Protein AF-A0A2V8ZC18-F1 (afdb_monomer_lite)

Foldseek 3Di:
DKDFLLVDDPVRQVVVCVVVVHHDDRRDIDDDDDDDDPDDDPVVVVVVVVCVVVVVVVDDPVNVVVVVVVVVVVVVVPDPPPD

pLDDT: mean 86.42, std 10.33, range [48.31, 97.69]

Secondary structure (DSSP, 8-state):
-EEEGGGS-HHHHHHHHHHHTS---TT-EEE------PPPPHHHHHHHHHHHHTTGGG--HHHHHHHHHHHHHHHHHTS----

Sequence (83 aa):
MTLKAKDLSPDQKMVIESLLGRSIAENEEISIRATTSPSVPEWLQTSWKSAQEQGLDQLSVEEIDAEIAAARKARRERRPSEQ

Radius of gyration: 27.52 Å; chains: 1; bounding box: 62×23×63 Å

Structure (mmCIF, N/CA/C/O backbone):
data_AF-A0A2V8ZC18-F1
#
_entry.id   AF-A0A2V8ZC18-F1
#
loop_
_atom_site.group_PDB
_atom_site.id
_atom_site.type_symbol
_atom_site.label_atom_id
_atom_site.label_alt_id
_atom_site.label_comp_id
_atom_site.label_asym_id
_atom_site.label_entity_id
_atom_site.label_seq_id
_atom_site.pdbx_PDB_ins_code
_atom_site.Cartn_x
_atom_site.Cartn_y
_atom_site.Cartn_z
_atom_site.occupancy
_atom_site.B_iso_or_equiv
_atom_site.auth_seq_id
_atom_site.auth_comp_id
_atom_site.auth_asym_id
_atom_site.auth_atom_id
_atom_site.pdbx_PDB_model_num
ATOM 1 N N . MET A 1 1 ? 13.948 8.306 -24.703 1.00 64.25 1 MET A N 1
ATOM 2 C CA . MET A 1 1 ? 15.014 8.432 -25.723 1.00 64.25 1 MET A CA 1
ATOM 3 C C . MET A 1 1 ? 14.648 7.514 -26.875 1.00 64.25 1 MET A C 1
ATOM 5 O O . MET A 1 1 ? 14.229 6.395 -26.598 1.00 64.25 1 MET A O 1
ATOM 9 N N . THR A 1 2 ? 14.717 7.987 -28.119 1.00 72.50 2 THR A N 1
ATOM 10 C CA . THR A 1 2 ? 14.413 7.168 -29.306 1.00 72.50 2 THR A CA 1
ATOM 11 C C . THR A 1 2 ? 15.723 6.851 -30.012 1.00 72.50 2 THR A C 1
ATOM 13 O O . THR A 1 2 ? 16.479 7.769 -30.320 1.00 72.50 2 THR A O 1
ATOM 16 N N . LEU A 1 3 ? 16.004 5.567 -30.214 1.00 78.00 3 LEU A N 1
ATOM 17 C CA . LEU A 1 3 ? 17.206 5.053 -30.868 1.00 78.00 3 LEU A CA 1
ATOM 18 C C . LEU A 1 3 ? 16.796 4.199 -32.063 1.00 78.00 3 LEU A C 1
ATOM 20 O O . LEU A 1 3 ? 15.752 3.546 -32.029 1.00 78.00 3 LEU A O 1
ATOM 24 N N . LYS A 1 4 ? 17.607 4.186 -33.122 1.00 80.44 4 LYS A N 1
ATOM 25 C CA . LYS A 1 4 ? 17.440 3.195 -34.188 1.00 80.44 4 LYS A CA 1
ATOM 26 C C . LYS A 1 4 ? 18.109 1.898 -33.757 1.00 80.44 4 LYS A C 1
ATOM 28 O O . LYS A 1 4 ? 19.150 1.927 -33.107 1.00 80.44 4 LYS A O 1
ATOM 33 N N . ALA A 1 5 ? 17.545 0.762 -34.155 1.00 78.38 5 ALA A N 1
ATOM 34 C CA . ALA A 1 5 ? 18.101 -0.547 -33.820 1.00 78.38 5 ALA A CA 1
ATOM 35 C C . ALA A 1 5 ? 19.555 -0.733 -34.296 1.00 78.38 5 ALA A C 1
ATOM 37 O O . ALA A 1 5 ? 20.338 -1.395 -33.623 1.00 78.38 5 ALA A O 1
ATOM 38 N N . LYS A 1 6 ? 19.930 -0.114 -35.424 1.00 82.56 6 LYS A N 1
ATOM 39 C CA . LYS A 1 6 ? 21.311 -0.082 -35.938 1.00 82.56 6 LYS A CA 1
ATOM 40 C C . LYS A 1 6 ? 22.317 0.664 -35.049 1.00 82.56 6 LYS A C 1
ATOM 42 O O . LYS A 1 6 ? 23.511 0.428 -35.173 1.00 82.56 6 LYS A O 1
ATOM 47 N N . ASP A 1 7 ? 21.841 1.555 -34.182 1.00 85.19 7 ASP A N 1
ATOM 48 C CA . ASP A 1 7 ? 22.685 2.365 -33.297 1.00 85.19 7 ASP A CA 1
ATOM 49 C C . ASP A 1 7 ? 22.870 1.691 -31.919 1.00 85.19 7 ASP A C 1
ATOM 51 O O . ASP A 1 7 ? 23.511 2.251 -31.030 1.00 85.19 7 ASP A O 1
ATOM 55 N N . LEU A 1 8 ? 22.297 0.495 -31.724 1.00 82.88 8 LEU A N 1
ATOM 56 C CA . LEU A 1 8 ? 22.453 -0.311 -30.515 1.00 82.88 8 LEU A CA 1
ATOM 57 C C . LEU A 1 8 ? 23.723 -1.159 -30.572 1.00 82.88 8 LEU A C 1
ATOM 59 O O . LEU A 1 8 ? 24.077 -1.705 -31.618 1.00 82.88 8 LEU A O 1
ATOM 63 N N . SER A 1 9 ? 24.370 -1.352 -29.420 1.00 87.00 9 SER A N 1
ATOM 64 C CA . SER A 1 9 ? 25.430 -2.355 -29.320 1.00 87.00 9 SER A CA 1
ATOM 65 C C . SER A 1 9 ? 24.866 -3.776 -29.517 1.00 87.00 9 SER A C 1
ATOM 67 O O . SER A 1 9 ? 23.678 -4.008 -29.258 1.00 87.00 9 SER A O 1
ATOM 69 N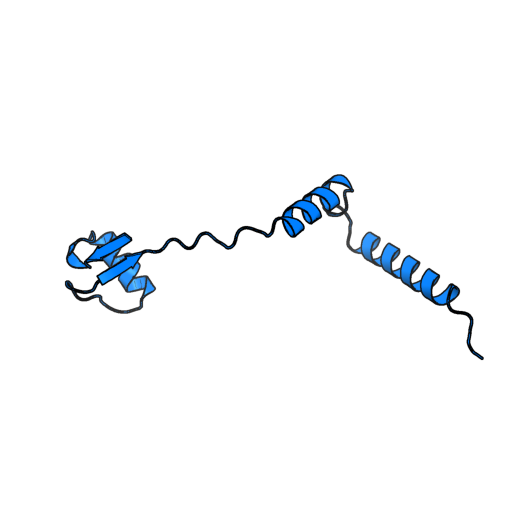 N . PRO A 1 10 ? 25.692 -4.758 -29.928 1.00 87.62 10 PRO A N 1
ATOM 70 C CA . PRO A 1 10 ? 25.253 -6.150 -30.072 1.00 87.62 10 PRO A CA 1
ATOM 71 C C . PRO A 1 10 ? 24.595 -6.710 -28.801 1.00 87.62 10 PRO A C 1
ATOM 73 O O . PRO A 1 10 ? 23.549 -7.354 -28.878 1.00 87.62 10 PRO A O 1
ATOM 76 N N . ASP A 1 11 ? 25.150 -6.382 -27.631 1.00 89.31 11 ASP A N 1
ATOM 77 C CA . ASP A 1 11 ? 24.615 -6.807 -26.334 1.00 89.31 11 ASP A CA 1
ATOM 78 C C . ASP A 1 11 ? 23.244 -6.182 -26.047 1.00 89.31 11 ASP A C 1
ATOM 80 O O . ASP A 1 11 ? 22.321 -6.866 -25.606 1.00 89.31 11 ASP A O 1
ATOM 84 N N . GLN A 1 12 ? 23.074 -4.888 -26.341 1.00 87.31 12 GLN A N 1
ATOM 85 C CA . GLN A 1 12 ? 21.790 -4.201 -26.180 1.00 87.31 12 GLN A CA 1
ATOM 86 C C . GLN A 1 12 ? 20.725 -4.788 -27.105 1.00 87.31 12 GLN A C 1
ATOM 88 O O . GLN A 1 12 ? 19.591 -5.011 -26.679 1.00 87.31 12 GLN A O 1
ATOM 93 N N . LYS A 1 13 ? 21.088 -5.068 -28.360 1.00 88.31 13 LYS A N 1
ATOM 94 C CA . LYS A 1 13 ? 20.185 -5.672 -29.339 1.00 88.31 13 LYS A CA 1
ATOM 95 C C . LYS A 1 13 ? 19.705 -7.046 -28.871 1.00 88.31 13 LYS A C 1
ATOM 97 O O . LYS A 1 13 ? 18.503 -7.281 -28.851 1.00 88.31 13 LYS A O 1
ATOM 102 N N . MET A 1 14 ? 20.616 -7.897 -28.403 1.00 91.38 14 MET A N 1
ATOM 103 C CA . MET A 1 14 ? 20.293 -9.227 -27.878 1.00 91.38 14 MET A CA 1
ATOM 104 C C . MET A 1 14 ? 19.333 -9.171 -26.679 1.00 91.38 14 MET A C 1
ATOM 106 O O . MET A 1 14 ? 18.369 -9.934 -26.623 1.00 91.38 14 MET A O 1
ATOM 110 N N . VAL A 1 15 ? 19.558 -8.256 -25.730 1.00 91.19 15 VAL A N 1
ATOM 111 C CA . VAL A 1 15 ? 18.667 -8.084 -24.567 1.00 91.19 15 VAL A CA 1
ATOM 112 C C . VAL A 1 15 ? 17.258 -7.683 -25.005 1.00 91.19 15 VAL A C 1
ATOM 114 O O . VAL A 1 15 ? 16.276 -8.221 -24.493 1.00 91.19 15 VAL A O 1
ATOM 117 N N . ILE A 1 16 ? 17.141 -6.764 -25.966 1.00 88.31 16 ILE A N 1
ATOM 118 C CA . ILE A 1 16 ? 15.837 -6.295 -26.445 1.00 88.31 16 ILE A CA 1
ATOM 119 C C . ILE A 1 16 ? 15.144 -7.377 -27.286 1.00 88.31 16 ILE A C 1
ATOM 121 O O . ILE A 1 16 ? 13.951 -7.595 -27.107 1.00 88.31 16 ILE A O 1
ATOM 125 N N . GLU A 1 17 ? 15.858 -8.103 -28.147 1.00 92.19 17 GLU A N 1
ATOM 126 C CA . GLU A 1 17 ? 15.298 -9.227 -28.917 1.00 92.19 17 GLU A CA 1
ATOM 127 C C . GLU A 1 17 ? 14.794 -10.355 -28.006 1.00 92.19 17 GLU A C 1
ATOM 129 O O . GLU A 1 17 ? 13.716 -10.901 -28.242 1.00 92.19 17 GLU A O 1
ATOM 134 N N . SER A 1 18 ? 15.521 -10.646 -26.921 1.00 93.12 18 SER A N 1
ATOM 135 C CA . SER A 1 18 ? 15.093 -11.587 -25.878 1.00 93.12 18 SER A CA 1
ATOM 136 C C . SER A 1 18 ? 13.814 -11.119 -25.174 1.00 93.12 18 SER A C 1
ATOM 138 O O . SER A 1 18 ? 12.869 -11.893 -25.027 1.00 93.12 18 SER A O 1
ATOM 140 N N . LEU A 1 19 ? 13.734 -9.831 -24.813 1.00 89.88 19 LEU A N 1
ATOM 141 C CA . LEU A 1 19 ? 12.546 -9.242 -24.186 1.00 89.88 19 LEU A CA 1
ATOM 142 C C . LEU A 1 19 ? 11.324 -9.241 -25.119 1.00 89.88 19 LEU A C 1
ATOM 144 O O . LEU A 1 19 ? 10.200 -9.444 -24.668 1.00 89.88 19 LEU A O 1
ATOM 148 N N . LEU A 1 20 ? 11.537 -8.992 -26.413 1.00 88.38 20 LEU A N 1
ATOM 149 C CA . LEU A 1 20 ? 10.474 -8.944 -27.418 1.00 88.38 20 LEU A CA 1
ATOM 150 C C . LEU A 1 20 ? 10.085 -10.329 -27.956 1.00 88.38 20 LEU A C 1
ATOM 152 O O . LEU A 1 20 ? 9.037 -10.450 -28.591 1.00 88.38 20 LEU A O 1
ATOM 156 N N . GLY A 1 21 ? 10.918 -11.355 -27.758 1.00 92.62 21 GLY A N 1
ATOM 157 C CA . GLY A 1 21 ? 10.718 -12.697 -28.312 1.00 92.62 21 GLY A CA 1
ATOM 158 C C . GLY A 1 21 ? 10.812 -12.762 -29.842 1.00 92.62 21 GLY A C 1
ATOM 159 O O . GLY A 1 21 ? 10.296 -13.700 -30.450 1.00 92.62 21 GLY A O 1
ATOM 160 N N . ARG A 1 22 ? 11.428 -11.757 -30.480 1.00 92.62 22 ARG A N 1
ATOM 161 C CA . ARG A 1 22 ? 11.599 -11.665 -31.939 1.00 92.62 22 ARG A CA 1
ATOM 162 C C . ARG A 1 22 ? 12.832 -10.846 -32.314 1.00 92.62 22 ARG A C 1
ATOM 164 O O . ARG A 1 22 ? 13.268 -9.992 -31.548 1.00 92.62 22 ARG A O 1
ATOM 171 N N . SER A 1 23 ? 13.323 -11.050 -33.534 1.00 89.25 23 SER A N 1
ATOM 172 C CA . SER A 1 23 ? 14.381 -10.225 -34.126 1.00 89.25 23 SER A CA 1
ATOM 173 C C . SER A 1 23 ? 13.894 -8.809 -34.455 1.00 89.25 23 SER A C 1
ATOM 175 O O . SER A 1 23 ? 12.736 -8.617 -34.850 1.00 89.25 23 SER A O 1
ATOM 177 N N . ILE A 1 24 ? 14.800 -7.835 -34.366 1.00 88.25 24 ILE A N 1
ATOM 178 C CA . ILE A 1 24 ? 14.532 -6.419 -34.654 1.00 88.25 24 ILE A CA 1
ATOM 179 C C . ILE A 1 24 ? 15.204 -6.019 -35.974 1.00 88.25 24 ILE A C 1
ATOM 181 O O . ILE A 1 24 ? 16.379 -6.325 -36.207 1.00 88.25 24 ILE A O 1
ATOM 185 N N . ALA A 1 25 ? 14.475 -5.307 -36.837 1.00 87.88 25 ALA A N 1
ATOM 186 C CA . ALA A 1 25 ? 15.016 -4.807 -38.103 1.00 87.88 25 ALA A CA 1
ATOM 187 C C . ALA A 1 25 ? 15.929 -3.588 -37.882 1.00 87.88 25 ALA A C 1
ATOM 189 O O . ALA A 1 25 ? 15.660 -2.755 -37.025 1.00 87.88 25 ALA A O 1
ATOM 190 N N . GLU A 1 26 ? 16.976 -3.418 -38.694 1.00 81.56 26 GLU A N 1
ATOM 191 C CA . GLU A 1 26 ? 17.983 -2.350 -38.508 1.00 81.56 26 GLU A CA 1
ATOM 192 C C . GLU A 1 26 ? 17.403 -0.925 -38.483 1.00 81.56 26 GLU A C 1
ATOM 194 O O . GLU A 1 26 ? 17.905 -0.047 -37.777 1.00 81.56 26 GLU A O 1
ATOM 199 N N . ASN A 1 27 ? 16.318 -0.705 -39.227 1.00 84.81 27 ASN A N 1
ATOM 200 C CA . ASN A 1 27 ? 15.650 0.591 -39.337 1.00 84.81 27 ASN A CA 1
ATOM 201 C C . ASN A 1 27 ? 14.530 0.801 -38.304 1.00 84.81 27 ASN A C 1
ATOM 203 O O . ASN A 1 27 ? 13.925 1.877 -38.285 1.00 84.81 27 ASN A O 1
ATOM 207 N N . GLU A 1 28 ? 14.247 -0.201 -37.467 1.00 86.12 28 GLU A N 1
ATOM 208 C CA . GLU A 1 28 ? 13.203 -0.141 -36.446 1.00 86.12 28 GLU A CA 1
ATOM 209 C C . GLU A 1 28 ? 13.553 0.923 -35.392 1.00 86.12 28 GLU A C 1
ATOM 211 O O . GLU A 1 28 ? 14.694 1.028 -34.930 1.00 86.12 28 GLU A O 1
ATOM 216 N N . GLU A 1 29 ? 12.573 1.763 -35.053 1.00 86.38 29 GLU A N 1
ATOM 217 C CA . GLU A 1 29 ? 12.712 2.774 -34.005 1.00 86.38 29 GLU A CA 1
ATO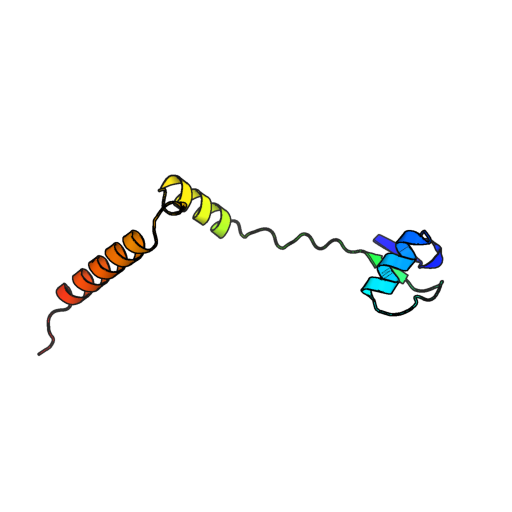M 218 C C . GLU A 1 29 ? 12.340 2.181 -32.655 1.00 86.38 29 GLU A C 1
ATOM 220 O O . GLU A 1 29 ? 11.225 1.706 -32.451 1.00 86.38 29 GLU A O 1
ATOM 225 N N . ILE A 1 30 ? 13.271 2.260 -31.711 1.00 83.06 30 ILE A N 1
ATOM 226 C CA . ILE A 1 30 ? 13.100 1.761 -30.356 1.00 83.06 30 ILE A CA 1
ATOM 227 C C . ILE A 1 30 ? 13.025 2.963 -29.420 1.00 83.06 30 ILE A C 1
ATOM 229 O O . ILE A 1 30 ? 13.972 3.743 -29.290 1.00 83.06 30 ILE A O 1
ATOM 233 N N . SER A 1 31 ? 11.887 3.117 -28.743 1.00 81.56 31 SER A N 1
ATOM 234 C CA . SER A 1 31 ? 11.715 4.126 -27.700 1.00 81.56 31 SER A CA 1
ATOM 235 C C . SER A 1 31 ? 11.879 3.481 -26.331 1.00 81.56 31 SER A C 1
ATOM 237 O O . SER A 1 31 ? 11.007 2.744 -25.876 1.00 81.56 31 SER A O 1
ATOM 239 N N . ILE A 1 32 ? 12.989 3.775 -25.654 1.00 76.25 32 ILE A N 1
ATOM 240 C CA . ILE A 1 32 ? 13.189 3.351 -24.267 1.00 76.25 32 ILE A CA 1
ATOM 241 C C . ILE A 1 32 ? 12.578 4.425 -23.368 1.00 76.25 32 ILE A C 1
ATOM 243 O O . ILE A 1 32 ? 13.029 5.581 -23.340 1.00 76.25 32 ILE A O 1
ATOM 247 N N . ARG A 1 33 ? 11.525 4.033 -22.648 1.00 76.25 33 ARG A N 1
ATOM 248 C CA . ARG A 1 33 ? 10.903 4.824 -21.587 1.00 76.25 33 ARG A CA 1
ATOM 249 C C . ARG A 1 33 ? 11.128 4.102 -20.270 1.00 76.25 33 ARG A C 1
ATOM 251 O O . ARG A 1 33 ? 10.536 3.056 -20.031 1.00 76.25 33 ARG A O 1
ATOM 258 N N . ALA A 1 34 ? 11.967 4.677 -19.416 1.00 71.44 34 ALA A N 1
ATOM 259 C CA . ALA A 1 34 ? 11.947 4.322 -18.010 1.00 71.44 34 ALA A CA 1
ATOM 260 C C . ALA A 1 34 ? 10.623 4.841 -17.444 1.00 71.44 34 ALA A C 1
ATOM 262 O O . ALA A 1 34 ? 10.440 6.047 -17.279 1.00 71.44 34 ALA A O 1
ATOM 263 N N . THR A 1 35 ? 9.667 3.949 -17.212 1.00 71.12 35 THR A N 1
ATOM 264 C CA . THR A 1 35 ? 8.540 4.282 -16.351 1.00 71.12 35 THR A CA 1
ATOM 265 C C . THR A 1 35 ? 9.095 4.309 -14.939 1.00 71.12 35 THR A C 1
ATOM 267 O O . THR A 1 35 ? 9.503 3.272 -14.418 1.00 71.12 35 THR A O 1
ATOM 270 N N . THR A 1 36 ? 9.151 5.488 -14.323 1.00 66.25 36 THR A N 1
ATOM 271 C CA . THR A 1 36 ? 9.261 5.557 -12.867 1.00 66.25 36 THR A CA 1
ATOM 272 C C . THR A 1 36 ? 8.141 4.685 -12.316 1.00 66.25 36 THR A C 1
ATOM 274 O O . THR A 1 36 ? 6.978 4.929 -12.660 1.00 66.25 36 THR A O 1
ATOM 277 N N . SER A 1 37 ? 8.471 3.655 -11.530 1.00 65.69 37 SER A N 1
ATOM 278 C CA . SER A 1 37 ? 7.473 2.925 -10.744 1.00 65.69 37 SER A CA 1
ATOM 279 C C . SER A 1 37 ? 6.532 3.953 -10.120 1.00 65.69 37 SE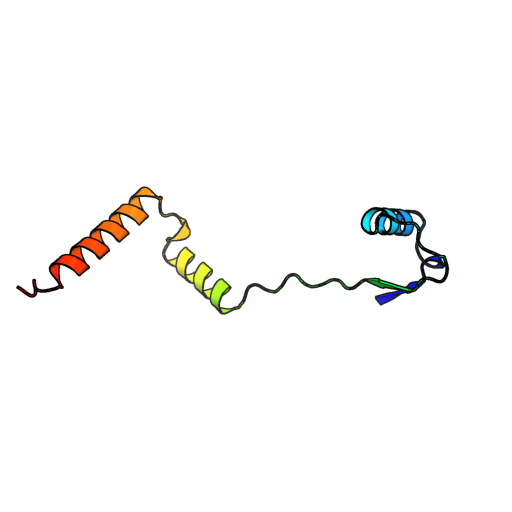R A C 1
ATOM 281 O O . SER A 1 37 ? 7.036 4.992 -9.675 1.00 65.69 37 SER A O 1
ATOM 283 N N . PRO A 1 38 ? 5.202 3.746 -10.146 1.00 66.25 38 PRO A N 1
ATOM 284 C CA . PRO A 1 38 ? 4.287 4.727 -9.589 1.00 66.25 38 PRO A CA 1
ATOM 285 C C . PRO A 1 38 ? 4.758 5.036 -8.171 1.00 66.25 38 PRO A C 1
ATOM 287 O O . PRO A 1 38 ? 4.866 4.135 -7.339 1.00 66.25 38 PRO A O 1
ATOM 290 N N . SER A 1 39 ? 5.139 6.297 -7.950 1.00 74.12 39 SER A N 1
ATOM 291 C CA . SER A 1 39 ? 5.521 6.777 -6.630 1.00 74.12 39 SER A CA 1
ATOM 292 C C . SER A 1 39 ? 4.403 6.385 -5.678 1.00 74.12 39 SER A C 1
ATOM 294 O O . SER A 1 39 ? 3.230 6.618 -5.988 1.00 74.12 39 SER A O 1
ATOM 296 N N . VAL A 1 40 ? 4.755 5.756 -4.555 1.00 81.56 40 VAL A N 1
ATOM 297 C CA . VAL A 1 40 ? 3.783 5.434 -3.510 1.00 81.56 40 VAL A CA 1
ATOM 298 C C . VAL A 1 40 ? 3.032 6.732 -3.194 1.00 81.56 40 VAL A C 1
ATOM 300 O O . VAL A 1 40 ? 3.697 7.735 -2.918 1.00 81.56 40 VAL A O 1
ATOM 303 N N . PRO A 1 41 ? 1.691 6.769 -3.283 1.00 89.62 41 PRO A N 1
ATOM 304 C CA . PRO A 1 41 ? 0.944 7.991 -3.019 1.00 89.62 41 PRO A CA 1
ATOM 305 C C . PRO A 1 41 ? 1.314 8.578 -1.656 1.00 89.62 41 PRO A C 1
ATOM 307 O O . PRO A 1 41 ? 1.528 7.827 -0.705 1.00 89.62 41 PRO A O 1
ATOM 310 N N . GLU A 1 42 ? 1.359 9.907 -1.548 1.00 90.06 42 GLU A N 1
ATOM 311 C CA . GLU A 1 42 ? 1.766 10.602 -0.317 1.00 90.06 42 GLU A CA 1
ATOM 312 C C . GLU A 1 42 ? 0.974 10.110 0.902 1.00 90.06 42 GLU A C 1
ATOM 314 O O . GLU A 1 42 ? 1.564 9.769 1.923 1.00 90.06 42 GLU A O 1
ATOM 319 N N . TRP A 1 43 ? -0.346 9.946 0.753 1.00 93.94 43 TRP A N 1
ATOM 320 C CA . TRP A 1 43 ? -1.213 9.450 1.825 1.00 93.94 43 TRP A CA 1
ATOM 321 C C . TRP A 1 43 ? -0.782 8.076 2.360 1.00 93.94 43 TRP A C 1
ATOM 323 O O . TRP A 1 43 ? -0.896 7.822 3.559 1.00 93.94 43 TRP A O 1
ATOM 333 N N . LEU A 1 44 ? -0.264 7.194 1.497 1.00 93.31 44 LEU A N 1
ATOM 334 C CA . LEU A 1 44 ? 0.172 5.857 1.893 1.00 93.31 44 LEU A CA 1
ATOM 335 C C . LEU A 1 44 ? 1.525 5.916 2.611 1.00 93.31 44 LEU A C 1
ATOM 337 O O . LEU A 1 44 ? 1.706 5.239 3.621 1.00 93.31 44 LEU A O 1
ATOM 341 N N . GLN A 1 45 ? 2.433 6.793 2.169 1.00 91.44 45 GLN A N 1
ATOM 342 C CA . GLN A 1 45 ? 3.692 7.049 2.877 1.00 91.44 45 GLN A CA 1
ATOM 343 C C . GLN A 1 45 ? 3.437 7.611 4.283 1.00 91.44 45 GLN A C 1
ATOM 345 O O . GLN A 1 45 ? 4.023 7.141 5.259 1.00 91.44 45 GLN A O 1
ATOM 350 N N . THR A 1 46 ? 2.520 8.576 4.407 1.00 93.94 46 THR A N 1
ATOM 351 C CA . THR A 1 46 ? 2.112 9.138 5.701 1.00 93.94 46 THR A CA 1
ATOM 352 C C . THR A 1 46 ? 1.470 8.077 6.594 1.00 93.94 46 THR A C 1
ATOM 354 O O . THR A 1 46 ? 1.789 8.007 7.780 1.00 93.94 46 THR A O 1
ATOM 357 N N . SER A 1 47 ? 0.608 7.221 6.033 1.00 95.06 47 SER A N 1
ATOM 358 C CA . SER A 1 47 ? -0.035 6.138 6.781 1.00 95.06 47 SER A CA 1
ATOM 359 C C . SER A 1 47 ? 0.979 5.137 7.334 1.00 95.06 47 SER A C 1
ATOM 361 O O . SER A 1 47 ? 0.856 4.742 8.490 1.00 95.06 47 SER A O 1
ATOM 363 N N . TRP A 1 48 ? 1.979 4.730 6.547 1.00 94.44 48 TRP A N 1
ATOM 364 C CA . TRP A 1 48 ? 3.024 3.815 7.015 1.00 94.44 48 TRP A CA 1
ATOM 365 C C . TRP A 1 48 ? 3.897 4.440 8.093 1.00 94.44 48 TRP A C 1
ATOM 367 O O . TRP A 1 48 ? 4.152 3.799 9.107 1.00 94.44 48 TRP A O 1
ATOM 377 N N . LYS A 1 49 ? 4.294 5.705 7.916 1.00 94.88 49 LYS A N 1
ATOM 378 C CA . L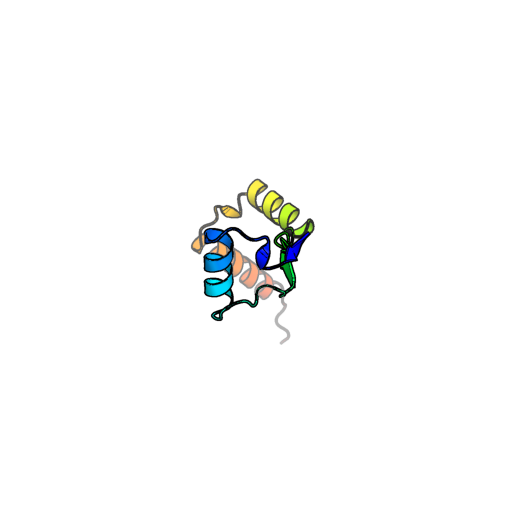YS A 1 49 ? 5.069 6.424 8.931 1.00 94.88 49 LYS A CA 1
ATOM 379 C C . LYS A 1 49 ? 4.312 6.504 10.257 1.00 94.88 49 LYS A C 1
ATOM 381 O O . LYS A 1 49 ? 4.879 6.204 11.299 1.00 94.88 49 LYS A O 1
ATOM 386 N N . SER A 1 50 ? 3.025 6.847 10.211 1.00 94.94 50 SER A N 1
ATOM 387 C CA . SER A 1 50 ? 2.192 6.914 11.413 1.00 94.94 50 SER A CA 1
ATOM 388 C C . SER A 1 50 ? 2.003 5.544 12.073 1.00 94.94 50 SER A C 1
ATOM 390 O O . SER A 1 50 ? 2.045 5.448 13.297 1.00 94.94 50 SER A O 1
ATOM 392 N N . ALA A 1 51 ? 1.833 4.482 11.278 1.00 93.88 51 ALA A N 1
ATOM 393 C CA . ALA A 1 51 ? 1.739 3.119 11.793 1.00 93.88 51 ALA A CA 1
ATOM 394 C C . ALA A 1 51 ? 3.036 2.686 12.492 1.00 93.88 51 ALA A C 1
ATOM 396 O O . ALA A 1 51 ? 2.975 2.124 13.582 1.00 93.88 51 ALA A O 1
ATOM 397 N N . GLN A 1 52 ? 4.191 3.012 11.909 1.00 93.88 52 GLN A N 1
ATOM 398 C CA . GLN A 1 52 ? 5.501 2.712 12.483 1.00 93.88 52 GLN A CA 1
ATOM 399 C C . GLN A 1 52 ? 5.771 3.505 13.772 1.00 93.88 52 GLN A C 1
ATOM 401 O O . GLN A 1 52 ? 6.263 2.952 14.750 1.00 93.88 52 GLN A O 1
ATOM 406 N N . GLU A 1 53 ? 5.407 4.791 13.817 1.00 94.81 53 GLU A N 1
ATOM 407 C CA . GLU A 1 53 ? 5.497 5.614 15.037 1.00 94.81 53 GLU A CA 1
ATOM 408 C C . GLU A 1 53 ? 4.633 5.062 16.183 1.00 94.81 53 GLU A C 1
ATOM 410 O O . GLU A 1 53 ? 4.975 5.223 17.353 1.00 94.81 53 GLU A O 1
ATOM 415 N N . GLN A 1 54 ? 3.530 4.390 15.850 1.00 93.38 54 GLN A N 1
ATOM 416 C CA . GLN A 1 54 ? 2.635 3.732 16.803 1.00 93.38 54 GLN A CA 1
ATOM 417 C C . GLN A 1 54 ? 3.025 2.272 17.095 1.00 93.38 54 GLN A C 1
ATOM 419 O O . GLN A 1 54 ? 2.356 1.620 17.895 1.00 93.38 54 GLN A O 1
ATOM 424 N N . GLY A 1 55 ? 4.078 1.745 16.458 1.00 92.56 55 GLY A N 1
ATOM 425 C CA . GLY A 1 55 ? 4.512 0.352 16.596 1.00 92.56 55 GLY A CA 1
ATOM 426 C C . GLY A 1 55 ? 3.526 -0.674 16.029 1.00 92.56 55 GLY A C 1
ATOM 427 O O . GLY A 1 55 ? 3.603 -1.854 16.365 1.00 92.56 55 GLY A O 1
ATOM 428 N N . LEU A 1 56 ? 2.586 -0.248 15.179 1.00 91.56 56 LEU A N 1
ATOM 429 C CA . LEU A 1 56 ? 1.574 -1.130 14.587 1.00 91.56 56 LEU A CA 1
ATOM 430 C C . LEU A 1 56 ? 2.178 -2.113 13.573 1.00 91.56 56 LEU A C 1
ATOM 432 O O . LEU A 1 56 ? 1.553 -3.116 13.247 1.00 91.56 56 LEU A O 1
ATOM 436 N N . ASP A 1 57 ? 3.388 -1.836 13.081 1.00 91.44 57 ASP A N 1
ATOM 437 C CA . ASP A 1 57 ? 4.177 -2.722 12.219 1.00 91.44 57 ASP A CA 1
ATOM 438 C C . ASP A 1 57 ? 4.761 -3.936 12.961 1.00 91.44 57 ASP A C 1
ATOM 440 O O . ASP A 1 57 ? 5.171 -4.898 12.316 1.0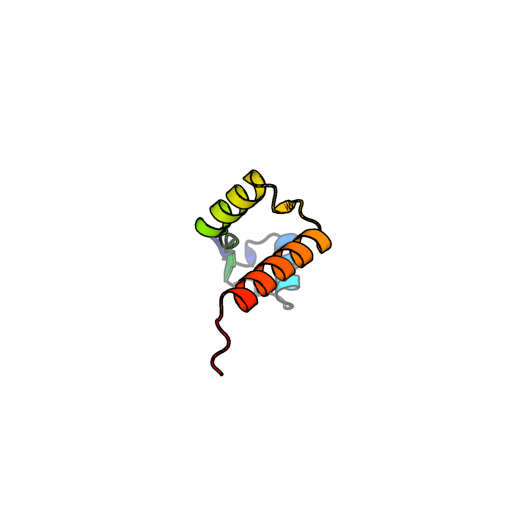0 91.44 57 ASP A O 1
ATOM 444 N N . GLN A 1 58 ? 4.793 -3.895 14.297 1.00 93.44 58 GLN A N 1
ATOM 445 C CA . GLN A 1 58 ? 5.366 -4.939 15.155 1.00 93.44 58 GLN A CA 1
ATOM 446 C C . GLN A 1 58 ? 4.305 -5.854 15.779 1.00 93.44 58 GLN A C 1
ATOM 448 O O . GLN A 1 58 ? 4.657 -6.779 16.510 1.00 93.44 58 GLN A O 1
ATOM 453 N N . LEU A 1 59 ? 3.017 -5.594 15.533 1.00 93.06 59 LEU A N 1
ATOM 454 C CA . LEU A 1 59 ? 1.942 -6.386 16.123 1.00 93.06 59 LEU A CA 1
ATOM 455 C C . LEU A 1 59 ? 1.953 -7.814 15.582 1.00 93.06 59 LEU A C 1
ATOM 457 O O . LEU A 1 59 ? 2.001 -8.048 14.371 1.00 93.06 59 LEU A O 1
ATOM 461 N N . SER A 1 60 ? 1.845 -8.769 16.497 1.00 95.94 60 SER A N 1
ATOM 462 C CA . SER A 1 60 ? 1.589 -10.160 16.147 1.00 95.94 60 SER A CA 1
ATOM 463 C C . SER A 1 60 ? 0.163 -10.342 15.619 1.00 95.94 60 SER A C 1
ATOM 465 O O . SER A 1 60 ? -0.740 -9.538 15.875 1.00 95.94 60 SER A O 1
ATOM 467 N N . VAL A 1 61 ? -0.060 -11.430 14.880 1.00 95.00 61 VAL A N 1
ATOM 468 C CA . VAL A 1 61 ? -1.393 -11.772 14.360 1.00 95.00 61 VAL A CA 1
ATOM 469 C C . VAL A 1 61 ? -2.378 -11.972 15.515 1.00 95.00 61 VAL A C 1
ATOM 471 O O . VAL A 1 61 ? -3.523 -11.531 15.439 1.00 95.00 61 VAL A O 1
ATOM 474 N N . GLU A 1 62 ? -1.918 -12.565 16.614 1.00 97.06 62 GLU A N 1
ATOM 475 C CA . GLU A 1 62 ? -2.715 -12.842 17.804 1.00 97.06 62 GLU A CA 1
ATOM 476 C C . GLU A 1 62 ? -3.197 -11.557 18.495 1.00 97.06 62 GLU A C 1
ATOM 478 O O . GLU A 1 62 ? -4.352 -11.479 18.920 1.00 97.06 62 GLU A O 1
ATOM 483 N N . GLU A 1 63 ? -2.343 -10.534 18.584 1.00 95.25 63 GLU A N 1
ATOM 484 C CA . GLU A 1 63 ? -2.698 -9.229 19.161 1.00 95.25 63 GLU A CA 1
ATOM 485 C C . GLU A 1 63 ? -3.724 -8.491 18.298 1.00 95.25 63 GLU A C 1
ATOM 487 O O . GLU A 1 63 ? -4.690 -7.927 18.821 1.00 95.25 63 GLU A O 1
ATOM 492 N N . ILE A 1 64 ? -3.562 -8.549 16.972 1.00 96.00 64 ILE A N 1
ATOM 493 C CA . ILE A 1 64 ? -4.520 -7.972 16.022 1.00 96.00 64 ILE A CA 1
ATOM 494 C C . ILE A 1 64 ? -5.886 -8.653 16.174 1.00 96.00 64 ILE A C 1
ATOM 496 O O . ILE A 1 64 ? -6.915 -7.978 16.281 1.00 96.00 64 ILE A O 1
ATOM 500 N N . ASP A 1 65 ? -5.912 -9.984 16.225 1.00 97.69 65 ASP A N 1
ATOM 501 C CA . ASP A 1 65 ? -7.151 -10.747 16.364 1.00 97.69 65 ASP A CA 1
ATOM 502 C C . ASP A 1 65 ? -7.848 -10.483 17.705 1.00 97.69 65 ASP A C 1
ATOM 504 O O . ASP A 1 65 ? -9.076 -10.328 17.742 1.00 97.69 65 ASP A O 1
ATOM 508 N N . ALA A 1 66 ? -7.085 -10.380 18.797 1.00 96.62 66 ALA A N 1
ATOM 509 C CA . ALA A 1 66 ? -7.614 -10.058 20.118 1.00 96.62 66 ALA A CA 1
ATOM 510 C C . ALA A 1 66 ? -8.280 -8.672 20.144 1.00 96.62 66 ALA A C 1
ATOM 512 O O . ALA A 1 66 ? -9.417 -8.545 20.616 1.00 96.62 66 ALA A O 1
ATOM 513 N N . GLU A 1 67 ? -7.626 -7.654 19.578 1.00 95.19 67 GLU A N 1
ATOM 514 C CA . GLU A 1 67 ? -8.164 -6.291 19.497 1.00 95.19 67 GLU A CA 1
ATOM 515 C C . GLU A 1 67 ? -9.427 -6.238 18.620 1.00 95.19 67 GLU A C 1
ATOM 517 O O . GLU A 1 67 ? -10.454 -5.668 19.004 1.00 95.19 67 GLU A O 1
ATOM 522 N N . ILE A 1 68 ? -9.420 -6.919 17.468 1.00 96.38 68 ILE A N 1
ATOM 523 C CA . ILE A 1 68 ? -10.598 -7.014 16.594 1.00 96.38 68 ILE A CA 1
ATOM 524 C C . ILE A 1 68 ? -11.758 -7.713 17.317 1.00 96.38 68 ILE A C 1
ATOM 526 O O . ILE A 1 68 ? -12.912 -7.276 17.205 1.00 96.38 68 ILE A O 1
ATOM 530 N N . ALA A 1 69 ? -11.491 -8.795 18.052 1.00 96.88 69 ALA A N 1
ATOM 531 C CA . ALA A 1 69 ? -12.504 -9.512 18.820 1.00 96.88 69 ALA A CA 1
ATOM 532 C C . ALA A 1 69 ? -13.102 -8.629 19.926 1.00 96.88 69 ALA A C 1
ATOM 534 O O . ALA A 1 69 ? -14.332 -8.565 20.056 1.00 96.88 69 ALA A O 1
ATOM 535 N N . ALA A 1 70 ? -12.262 -7.896 20.661 1.00 95.75 70 ALA A N 1
ATOM 536 C CA . ALA A 1 70 ? -12.688 -6.944 21.682 1.00 95.75 70 ALA A CA 1
ATOM 537 C C . ALA A 1 70 ? -13.561 -5.829 21.083 1.00 95.75 70 ALA A C 1
ATOM 539 O O . ALA A 1 70 ? -14.682 -5.598 21.548 1.00 95.75 70 ALA A O 1
ATOM 540 N N . ALA A 1 71 ? -13.122 -5.212 19.981 1.00 95.94 71 ALA A N 1
ATOM 541 C CA . ALA A 1 71 ? -13.876 -4.173 19.284 1.00 95.94 71 ALA A CA 1
ATOM 542 C C . ALA A 1 71 ? -15.230 -4.686 18.761 1.00 95.94 71 ALA A C 1
ATOM 544 O O . ALA A 1 71 ? -16.258 -4.008 18.873 1.00 95.94 71 ALA A O 1
ATOM 545 N N . ARG A 1 72 ? -15.272 -5.908 18.215 1.00 94.88 72 ARG A N 1
ATOM 546 C CA . ARG A 1 72 ? -16.519 -6.552 17.769 1.00 94.88 72 ARG A CA 1
ATOM 547 C C . ARG A 1 72 ? -17.467 -6.825 18.933 1.00 94.88 72 ARG A C 1
ATOM 549 O O . ARG A 1 72 ? -18.667 -6.587 18.786 1.00 94.88 72 ARG A O 1
ATOM 556 N N . LYS A 1 73 ? -16.956 -7.297 20.073 1.00 94.19 73 LYS A N 1
ATOM 557 C CA . LYS A 1 73 ? -17.749 -7.527 21.289 1.00 94.19 73 LYS A CA 1
ATOM 558 C C . LYS A 1 73 ? -18.342 -6.217 21.809 1.00 94.19 73 LYS A C 1
ATOM 560 O O . LYS A 1 73 ? -19.558 -6.132 21.956 1.00 94.19 73 LYS A O 1
ATOM 565 N N . ALA A 1 74 ? -17.525 -5.172 21.938 1.00 93.56 74 ALA A N 1
ATOM 566 C CA . ALA A 1 74 ? -17.975 -3.851 22.372 1.00 93.56 74 ALA A CA 1
ATOM 567 C C . ALA A 1 74 ? -19.072 -3.275 21.456 1.00 93.56 74 ALA A C 1
ATOM 569 O O . ALA A 1 74 ? -20.054 -2.705 21.927 1.00 93.56 74 ALA A O 1
ATOM 570 N N . ARG A 1 75 ? -18.959 -3.460 20.131 1.00 92.50 75 ARG A N 1
ATOM 571 C CA . ARG A 1 75 ? -20.017 -3.063 19.181 1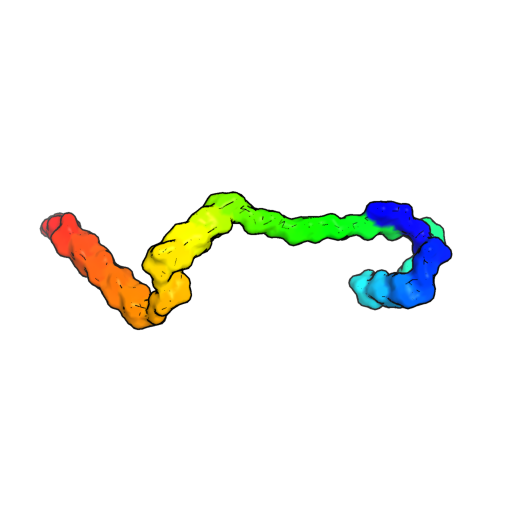.00 92.50 75 ARG A CA 1
ATOM 572 C C . ARG A 1 75 ? -21.308 -3.858 19.365 1.00 92.50 75 ARG A C 1
ATOM 574 O O . ARG A 1 75 ? -22.383 -3.300 19.172 1.00 92.50 75 ARG A O 1
ATOM 581 N N . ARG A 1 76 ? -21.228 -5.149 19.702 1.00 89.44 76 ARG A N 1
ATOM 582 C CA . ARG A 1 76 ? -22.415 -5.975 19.976 1.00 89.44 76 ARG A CA 1
ATOM 583 C C . ARG A 1 76 ? -23.128 -5.512 21.238 1.00 89.44 76 ARG A C 1
ATOM 585 O O . ARG A 1 76 ? -24.335 -5.353 21.186 1.00 89.44 76 ARG A O 1
ATOM 592 N N . GLU A 1 77 ? -22.385 -5.238 22.302 1.00 87.38 77 GLU A N 1
ATOM 593 C CA . GLU A 1 77 ? -22.929 -4.771 23.584 1.00 87.38 77 GLU A CA 1
ATOM 594 C C . GLU A 1 77 ? -23.554 -3.371 23.491 1.00 87.38 77 GLU A C 1
ATOM 596 O O . GLU A 1 77 ? -24.514 -3.073 24.192 1.00 87.38 77 GLU A O 1
ATOM 601 N N . ARG A 1 78 ? -23.048 -2.516 22.592 1.00 83.94 78 ARG A N 1
ATOM 602 C CA . ARG A 1 78 ? -23.610 -1.179 22.332 1.00 83.94 78 ARG A CA 1
ATOM 603 C C . ARG A 1 78 ? -24.864 -1.174 21.463 1.00 83.94 78 ARG A C 1
ATOM 605 O O . ARG A 1 78 ? -25.516 -0.137 21.390 1.00 83.94 78 ARG A O 1
ATOM 612 N N . ARG A 1 79 ? -25.193 -2.272 20.778 1.00 77.19 79 ARG A N 1
ATOM 613 C CA . ARG A 1 79 ? -26.484 -2.395 20.093 1.00 77.19 79 ARG A CA 1
ATOM 614 C C . ARG A 1 79 ? -27.496 -2.870 21.137 1.00 77.19 79 ARG A C 1
ATOM 616 O O . ARG A 1 79 ? -27.356 -4.006 21.590 1.00 77.19 79 ARG A O 1
ATOM 623 N N . PRO A 1 80 ? -28.483 -2.047 21.541 1.00 61.34 80 PRO A N 1
ATOM 624 C CA . PRO A 1 80 ? -29.591 -2.558 22.330 1.00 61.34 80 PRO A CA 1
ATOM 625 C C . PRO A 1 80 ? -30.243 -3.662 21.503 1.00 61.34 80 PRO A C 1
ATOM 627 O O . PRO A 1 80 ? -30.396 -3.517 20.290 1.00 61.34 80 PRO A O 1
ATOM 630 N N . SER A 1 81 ? -30.581 -4.777 22.135 1.00 63.94 81 SER A N 1
ATOM 631 C CA . SER A 1 81 ? -31.475 -5.765 21.547 1.00 63.94 81 SER A CA 1
ATOM 632 C C . SER A 1 81 ? -32.783 -5.062 21.172 1.00 63.94 81 SER A C 1
ATOM 634 O O . SER A 1 81 ? -33.598 -4.797 22.054 1.00 63.94 81 SER A O 1
ATOM 636 N N . GLU A 1 82 ? -32.960 -4.720 19.893 1.00 61.47 82 GLU A N 1
ATOM 637 C CA . GLU A 1 82 ? -34.299 -4.597 19.320 1.00 61.47 82 GLU A CA 1
ATOM 638 C C . GLU A 1 82 ? -34.947 -5.970 19.514 1.00 61.47 82 GLU A C 1
ATOM 640 O O . GLU A 1 82 ? -34.452 -6.979 19.003 1.00 61.47 82 GLU A O 1
ATOM 645 N N . GLN A 1 83 ? -35.929 -5.987 20.416 1.00 48.31 83 GLN A N 1
ATOM 646 C CA . GLN A 1 83 ? -36.772 -7.132 20.747 1.00 48.31 83 GLN A CA 1
ATOM 647 C C . GLN A 1 83 ? -37.632 -7.534 19.553 1.00 48.31 83 GLN A C 1
ATOM 649 O O . GLN A 1 83 ? -38.068 -6.623 18.814 1.00 48.31 83 GLN A O 1
#